Protein AF-A0A960QXY7-F1 (afdb_monomer_lite)

Foldseek 3Di:
DDDDPDDDDDDDDDDPDPDDDDDDDPPDDCVVQDPVPVVVVVVCPDPPHHDDDDDADPVNDDQQRVQCVVPVDHCVVRVPRDPDDDDPVVD

Secondary structure (DSSP, 8-state):
-------PPPPPP--SS--------TT--GGG-STT-HHHHHHHTSTT----PPPPPSS--HHHHHHHHHHS--HHHH---SS----GGG-

Radius of gyration: 22.21 Å; chains: 1; bounding box: 66×26×49 Å

pLDDT: mean 87.88, std 12.4, range [47.09, 97.25]

Sequence (91 aa):
MRSRSIVLPVPAPVSSLPRTAILNVVGLTPRHIGPETPFISQFVEREDNVLAHVEPLIPAVTSTMQATYLTGKAPAGHGIVANCWYDRDYA

Structure (mmCIF, N/CA/C/O backbone):
data_AF-A0A960QXY7-F1
#
_entry.id   AF-A0A960QXY7-F1
#
loop_
_atom_site.group_PDB
_atom_site.id
_atom_site.type_symbol
_atom_site.label_atom_id
_atom_site.label_alt_id
_atom_site.label_comp_id
_atom_site.label_asym_id
_atom_site.label_entity_id
_atom_site.label_seq_id
_atom_site.pdbx_PDB_ins_code
_atom_site.Cartn_x
_atom_site.Cartn_y
_atom_site.Cartn_z
_atom_site.occupancy
_atom_site.B_iso_or_equiv
_atom_site.auth_seq_id
_atom_site.auth_comp_id
_atom_site.auth_asym_id
_atom_site.auth_atom_id
_atom_site.pdbx_PDB_model_num
ATOM 1 N N . MET A 1 1 ? -53.346 12.755 -28.229 1.00 47.09 1 MET A N 1
ATOM 2 C CA . MET A 1 1 ? -52.697 12.706 -26.900 1.00 47.09 1 MET A CA 1
ATOM 3 C C . MET A 1 1 ? -52.257 11.273 -26.623 1.00 47.09 1 MET A C 1
ATOM 5 O O . MET A 1 1 ? -53.116 10.426 -26.435 1.00 47.09 1 MET A O 1
ATOM 9 N N . ARG A 1 2 ? -50.954 10.961 -26.690 1.00 48.28 2 ARG A N 1
ATOM 10 C CA . ARG A 1 2 ? -50.431 9.631 -26.327 1.00 48.28 2 ARG A CA 1
ATOM 11 C C . ARG A 1 2 ? -49.958 9.682 -24.875 1.00 48.28 2 ARG A C 1
ATOM 13 O O . ARG A 1 2 ?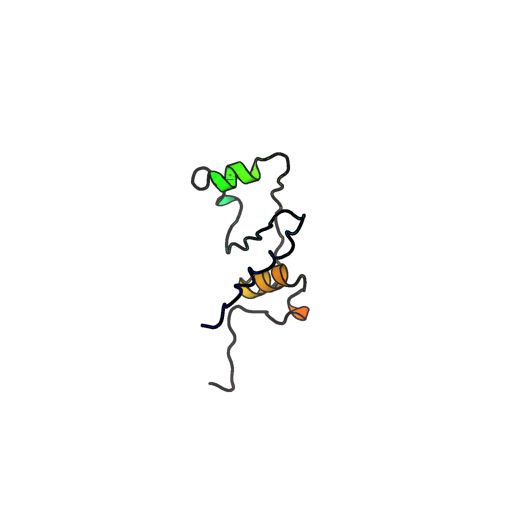 -49.011 10.405 -24.580 1.00 48.28 2 ARG A O 1
ATOM 20 N N . SER A 1 3 ? -50.640 8.949 -23.999 1.00 51.12 3 SER A N 1
ATOM 21 C CA . SER A 1 3 ? -50.217 8.721 -22.617 1.00 51.12 3 SER A CA 1
ATOM 22 C C . SER A 1 3 ? -48.876 7.982 -22.634 1.00 51.12 3 SER A C 1
ATOM 24 O O . SER A 1 3 ? -48.789 6.869 -23.153 1.00 51.12 3 SER A O 1
ATOM 26 N N . ARG A 1 4 ? -47.808 8.627 -22.157 1.00 57.59 4 ARG A N 1
ATOM 27 C CA . ARG A 1 4 ? -46.511 7.980 -21.943 1.00 57.59 4 ARG A CA 1
ATOM 28 C C . ARG A 1 4 ? -46.522 7.411 -20.526 1.00 57.59 4 ARG A C 1
ATOM 30 O O . ARG A 1 4 ? -46.381 8.173 -19.576 1.00 57.59 4 ARG A O 1
ATOM 37 N N . SER A 1 5 ? -46.682 6.094 -20.385 1.00 61.38 5 SER A N 1
ATOM 38 C CA . SER A 1 5 ? -46.380 5.421 -19.118 1.00 61.38 5 SER A CA 1
ATOM 39 C C . SER A 1 5 ? -44.893 5.583 -18.825 1.00 61.38 5 SER A C 1
ATOM 41 O O . SER A 1 5 ? -44.046 5.074 -19.560 1.00 61.38 5 SER A O 1
ATOM 43 N N . ILE A 1 6 ? -44.583 6.318 -17.762 1.00 63.09 6 ILE A N 1
ATOM 44 C CA . ILE A 1 6 ? -43.246 6.380 -17.181 1.00 63.09 6 ILE A CA 1
ATOM 45 C C . ILE A 1 6 ? -43.021 5.041 -16.478 1.00 63.09 6 ILE A C 1
ATOM 47 O O . ILE A 1 6 ? -43.611 4.769 -15.435 1.00 63.09 6 ILE A O 1
ATOM 51 N N . VAL A 1 7 ? -42.201 4.180 -17.078 1.00 65.62 7 VAL A N 1
ATOM 52 C CA . VAL A 1 7 ? -41.677 2.992 -16.401 1.00 65.62 7 VAL A CA 1
ATOM 53 C C . VAL A 1 7 ? -40.605 3.489 -15.436 1.00 65.62 7 VAL A C 1
ATOM 55 O O . VAL A 1 7 ? -39.549 3.950 -15.867 1.00 65.62 7 VAL A O 1
ATOM 58 N N . LEU A 1 8 ? -40.900 3.467 -14.136 1.00 58.81 8 LEU A N 1
ATOM 59 C CA . LEU A 1 8 ? -39.900 3.751 -13.109 1.00 58.81 8 LEU A CA 1
ATOM 60 C C . LEU A 1 8 ? -38.826 2.650 -13.145 1.00 58.81 8 LEU A C 1
ATOM 62 O O . LEU A 1 8 ? -39.177 1.473 -13.268 1.00 58.81 8 LEU A O 1
ATOM 66 N N . PRO A 1 9 ? -37.530 3.000 -13.062 1.00 64.94 9 PRO A N 1
ATOM 67 C CA . PRO A 1 9 ? -36.464 2.011 -13.079 1.00 64.94 9 PRO A CA 1
ATOM 68 C C . PRO A 1 9 ? -36.600 1.083 -11.870 1.00 64.94 9 PRO A C 1
ATOM 70 O O . PRO A 1 9 ? -36.751 1.539 -10.736 1.00 64.94 9 PRO A O 1
ATOM 73 N N . VAL A 1 10 ? -36.546 -0.226 -12.122 1.00 69.25 10 VAL A N 1
ATOM 74 C CA . VAL A 1 10 ? -36.473 -1.238 -11.064 1.00 69.25 10 VAL A CA 1
ATOM 75 C C . VAL A 1 10 ? -35.194 -0.971 -10.262 1.00 69.25 10 VAL A C 1
ATOM 77 O O . VAL A 1 10 ? -34.122 -0.888 -10.870 1.00 69.25 10 VAL A O 1
ATOM 80 N N . PRO A 1 11 ? -35.270 -0.790 -8.930 1.00 66.50 11 PRO A N 1
ATOM 81 C CA . PRO A 1 11 ? -34.087 -0.541 -8.121 1.00 66.50 11 PRO A CA 1
ATOM 82 C C . PRO A 1 11 ? -33.121 -1.719 -8.259 1.00 66.50 11 PRO A C 1
ATOM 84 O O . PRO A 1 11 ? -33.518 -2.880 -8.156 1.00 66.50 11 PRO A O 1
ATOM 87 N N . ALA A 1 12 ? -31.852 -1.407 -8.527 1.00 69.50 12 ALA A N 1
ATOM 88 C CA . ALA A 1 12 ? -30.803 -2.411 -8.613 1.00 69.50 12 ALA A CA 1
ATOM 89 C C . ALA A 1 12 ? -30.757 -3.232 -7.309 1.00 69.50 12 ALA A C 1
ATOM 91 O O . ALA A 1 12 ? -30.961 -2.663 -6.231 1.00 69.50 12 ALA A O 1
ATOM 92 N N . PRO A 1 13 ? -30.498 -4.550 -7.387 1.00 68.69 13 PRO A N 1
ATOM 93 C CA . PRO A 1 13 ? -30.475 -5.414 -6.215 1.00 68.69 13 PRO A CA 1
ATOM 94 C C . PRO A 1 13 ? -29.488 -4.869 -5.180 1.00 68.69 13 PRO A C 1
ATOM 96 O O . PRO A 1 13 ? -28.307 -4.657 -5.463 1.00 68.69 13 PRO A O 1
ATOM 99 N N . VAL A 1 14 ? -29.994 -4.606 -3.976 1.00 68.06 14 VAL A N 1
ATOM 100 C CA . VAL A 1 14 ? -29.181 -4.136 -2.857 1.00 68.06 14 VAL A CA 1
ATOM 101 C C . VAL A 1 14 ? -28.334 -5.316 -2.389 1.00 68.06 14 VAL A C 1
ATOM 103 O O . VAL A 1 14 ? -28.857 -6.299 -1.873 1.00 68.06 14 VAL A O 1
ATOM 106 N N . SER A 1 15 ? -27.022 -5.231 -2.609 1.00 73.50 15 SER A N 1
ATOM 107 C CA . SER A 1 15 ? -26.043 -6.163 -2.045 1.00 73.50 15 SER A CA 1
ATOM 108 C C . SER A 1 15 ? -26.231 -6.257 -0.527 1.00 73.50 15 SER A C 1
ATOM 110 O O . SER A 1 15 ? -26.185 -5.235 0.155 1.00 73.50 15 SER A O 1
ATOM 112 N N . SER A 1 16 ? -26.399 -7.473 -0.001 1.00 82.12 16 SER A N 1
ATOM 113 C CA . SER A 1 16 ? -26.448 -7.749 1.442 1.00 82.12 16 SER A CA 1
ATOM 114 C C . SER A 1 16 ? -25.079 -7.641 2.122 1.00 82.12 16 SER A C 1
ATOM 116 O O . SER A 1 16 ? -24.998 -7.721 3.345 1.00 82.12 16 SER A O 1
ATOM 118 N N . LEU A 1 17 ? -24.001 -7.477 1.347 1.00 81.81 17 LEU A N 1
ATOM 119 C CA . LEU A 1 17 ? -22.678 -7.191 1.885 1.00 81.81 17 LEU A CA 1
ATOM 120 C C . LEU A 1 17 ? -22.570 -5.709 2.259 1.00 81.81 17 LEU A C 1
ATOM 122 O O . LEU A 1 17 ? -23.048 -4.853 1.501 1.00 81.81 17 LEU A O 1
ATOM 126 N N . PRO A 1 18 ? -21.916 -5.389 3.390 1.00 85.44 18 PRO A N 1
ATOM 127 C CA . PRO A 1 18 ? -21.602 -4.012 3.728 1.00 85.44 18 PRO A CA 1
ATOM 128 C C . PRO A 1 18 ? -20.790 -3.375 2.597 1.00 85.44 18 PRO A C 1
ATOM 130 O O . PRO A 1 18 ? -19.960 -4.017 1.953 1.00 85.44 18 PRO A O 1
ATOM 133 N N . ARG A 1 19 ? -21.036 -2.091 2.336 1.00 91.50 19 ARG A N 1
ATOM 134 C CA . ARG A 1 19 ? -20.248 -1.337 1.358 1.00 91.50 19 ARG A CA 1
ATOM 135 C C . ARG A 1 19 ? -18.826 -1.178 1.890 1.00 91.50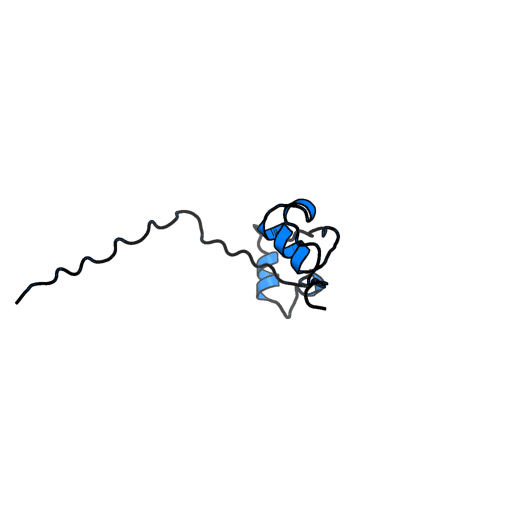 19 ARG A C 1
ATOM 137 O O . ARG A 1 19 ? -18.621 -0.491 2.886 1.00 91.50 19 ARG A O 1
ATOM 144 N N . THR A 1 20 ? -17.860 -1.780 1.208 1.00 91.44 20 THR A N 1
ATOM 145 C CA . THR A 1 20 ? -16.442 -1.704 1.574 1.00 91.44 20 THR A CA 1
ATOM 146 C C . THR A 1 20 ? -15.714 -0.701 0.689 1.00 91.44 20 THR A C 1
ATOM 148 O O . THR A 1 20 ? -15.852 -0.726 -0.533 1.00 91.44 20 THR A O 1
ATOM 151 N N . ALA A 1 21 ? -14.908 0.161 1.306 1.00 92.50 21 ALA A N 1
ATOM 152 C CA . ALA A 1 21 ? -13.954 1.021 0.618 1.00 92.50 21 ALA A CA 1
ATOM 153 C C . ALA A 1 21 ? -12.531 0.605 1.006 1.00 92.50 21 ALA A C 1
ATOM 155 O O . ALA A 1 21 ? -12.240 0.425 2.186 1.00 92.50 21 ALA A O 1
ATOM 156 N N . ILE A 1 22 ? -11.652 0.466 0.012 1.00 92.12 22 ILE A N 1
ATOM 157 C CA . ILE A 1 22 ? -10.223 0.214 0.220 1.00 92.12 22 ILE A CA 1
ATOM 158 C C . ILE A 1 22 ? -9.481 1.511 -0.089 1.00 92.12 22 ILE A C 1
ATOM 160 O O . ILE A 1 22 ? -9.575 2.034 -1.200 1.00 92.12 22 ILE A O 1
ATOM 164 N N . LEU A 1 23 ? -8.749 2.032 0.895 1.00 92.62 23 LEU A N 1
ATOM 165 C CA . LEU A 1 23 ? -7.951 3.247 0.754 1.00 92.62 23 LEU A CA 1
ATOM 166 C C . LEU A 1 23 ? -6.477 2.875 0.605 1.00 92.62 23 LEU A C 1
ATOM 168 O O . LEU A 1 23 ? -5.852 2.384 1.539 1.00 92.62 23 LEU A O 1
ATOM 172 N N . ASN A 1 24 ? -5.916 3.129 -0.574 1.00 91.88 24 ASN A N 1
ATOM 173 C CA . ASN A 1 24 ? -4.502 2.911 -0.861 1.00 91.88 24 ASN A CA 1
ATOM 174 C C . ASN A 1 24 ? -3.747 4.247 -0.778 1.00 91.88 24 ASN A C 1
ATOM 176 O O . ASN A 1 24 ? -3.681 4.996 -1.754 1.00 91.88 24 ASN A O 1
ATOM 180 N N . VAL A 1 25 ? -3.240 4.572 0.413 1.00 92.56 25 VAL A N 1
ATOM 181 C CA . VAL A 1 25 ? -2.643 5.880 0.724 1.00 92.56 25 VAL A CA 1
ATOM 182 C C . VAL A 1 25 ? -1.120 5.815 0.607 1.00 92.56 25 VAL A C 1
ATOM 184 O O . VAL A 1 25 ? -0.453 5.107 1.358 1.00 92.56 25 VAL A O 1
ATOM 187 N N . VAL A 1 26 ? -0.556 6.584 -0.324 1.00 92.19 26 VAL A N 1
ATOM 188 C CA . VAL A 1 26 ? 0.893 6.618 -0.571 1.00 92.19 26 VAL A CA 1
ATOM 189 C C . VAL A 1 26 ? 1.631 7.233 0.620 1.00 92.19 26 VAL A C 1
ATOM 191 O O . VAL A 1 26 ? 1.276 8.312 1.084 1.00 92.19 26 VAL A O 1
ATOM 194 N N . GLY A 1 27 ? 2.681 6.558 1.096 1.00 90.38 27 GLY A N 1
ATOM 195 C CA . GLY A 1 27 ? 3.571 7.071 2.146 1.00 90.38 27 GLY A CA 1
ATOM 196 C C . GLY A 1 27 ? 3.000 7.035 3.567 1.00 90.38 27 GLY A C 1
ATOM 197 O O . GLY A 1 27 ? 3.687 7.456 4.499 1.00 90.38 27 GLY A O 1
ATOM 198 N N . LEU A 1 28 ? 1.783 6.515 3.761 1.00 92.56 28 LEU A N 1
ATOM 199 C CA . LEU A 1 28 ? 1.212 6.346 5.093 1.00 92.56 28 LEU A CA 1
ATOM 200 C C . LEU A 1 28 ? 1.999 5.282 5.866 1.00 92.56 28 LEU A C 1
ATOM 202 O O . LEU A 1 28 ? 2.197 4.161 5.409 1.00 92.56 28 LEU A O 1
ATOM 206 N N . THR A 1 29 ? 2.433 5.643 7.066 1.00 92.88 29 THR A N 1
ATOM 207 C CA . THR A 1 29 ? 3.140 4.759 8.002 1.00 92.88 29 THR A CA 1
ATOM 208 C C . THR A 1 29 ? 2.681 5.073 9.426 1.00 92.88 29 THR A C 1
ATOM 210 O O . THR A 1 29 ? 2.158 6.172 9.642 1.00 92.88 29 THR A O 1
ATOM 213 N N . PRO A 1 30 ? 2.891 4.180 10.413 1.00 93.25 30 PRO A N 1
ATOM 214 C CA . PRO A 1 30 ? 2.354 4.375 11.762 1.00 93.25 30 PRO A CA 1
ATOM 215 C C . PRO A 1 30 ? 2.785 5.671 12.454 1.00 93.25 30 PRO A C 1
ATOM 217 O O . PRO A 1 30 ? 2.017 6.215 13.232 1.00 93.25 30 PRO A O 1
ATOM 220 N N . ARG A 1 31 ? 3.956 6.237 12.118 1.00 95.25 31 ARG A N 1
ATOM 221 C CA . ARG A 1 31 ? 4.408 7.534 12.669 1.00 95.25 31 ARG A CA 1
ATOM 222 C C . ARG A 1 31 ? 3.477 8.711 12.345 1.00 95.25 31 ARG A C 1
ATOM 224 O O . ARG A 1 31 ? 3.612 9.765 12.951 1.00 95.25 31 ARG A O 1
ATOM 231 N N . HIS A 1 32 ? 2.626 8.572 11.328 1.00 95.00 32 HIS A N 1
ATOM 232 C CA . HIS A 1 32 ? 1.666 9.598 10.919 1.00 95.00 32 HIS A CA 1
ATOM 233 C C . HIS A 1 32 ? 0.329 9.472 11.671 1.00 95.00 32 HIS A C 1
ATOM 235 O O . HIS A 1 32 ? -0.527 10.348 11.547 1.00 95.00 32 HIS A O 1
ATOM 241 N N . ILE A 1 33 ? 0.130 8.381 12.418 1.00 94.75 33 ILE A N 1
ATOM 242 C CA . ILE A 1 33 ? -1.082 8.109 13.192 1.00 94.75 33 ILE A CA 1
ATOM 243 C C . ILE A 1 33 ? -0.859 8.647 14.608 1.00 94.75 33 ILE A C 1
ATOM 245 O O . ILE A 1 33 ? 0.041 8.192 15.311 1.00 94.75 33 ILE A O 1
ATOM 249 N N . GLY A 1 34 ? -1.631 9.657 15.007 1.00 95.06 34 GLY A N 1
ATOM 250 C CA . GLY A 1 34 ? -1.435 10.352 16.277 1.00 95.06 34 GLY A CA 1
ATOM 251 C C . GLY A 1 34 ? -2.443 11.484 16.516 1.00 95.06 34 GLY A C 1
ATOM 252 O O . GLY A 1 34 ? -3.543 11.449 15.957 1.00 95.06 34 GLY A O 1
ATOM 253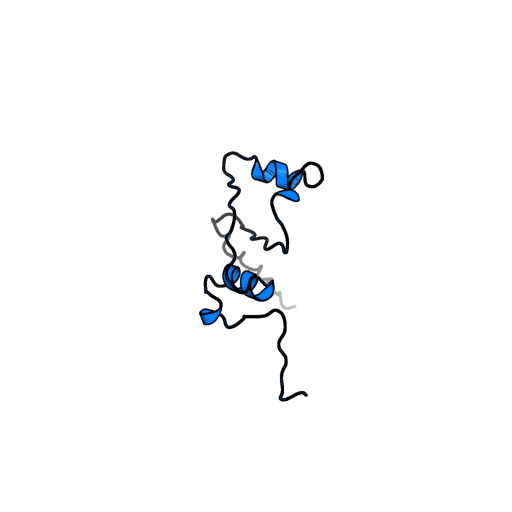 N N . PRO A 1 35 ? -2.090 12.495 17.334 1.00 96.62 35 PRO A N 1
ATOM 254 C CA . PRO A 1 35 ? -2.996 13.590 17.705 1.00 96.62 35 PRO A CA 1
ATOM 255 C C . PRO A 1 35 ? -3.539 14.404 16.519 1.00 96.62 35 PRO A C 1
ATOM 257 O O . PRO A 1 35 ? -4.689 14.827 16.550 1.00 96.62 35 PRO A O 1
ATOM 260 N N . GLU A 1 36 ? -2.743 14.564 15.456 1.00 97.25 36 GLU A N 1
ATOM 261 C CA . GLU A 1 36 ? -3.120 15.304 14.236 1.00 97.25 36 GLU A CA 1
ATOM 262 C C . GLU A 1 36 ? -3.988 14.481 13.262 1.00 97.25 36 GLU A C 1
ATOM 264 O O . GLU A 1 36 ? -4.522 15.006 12.287 1.00 97.25 36 GLU A O 1
ATOM 269 N N . THR A 1 37 ? -4.149 13.177 13.507 1.00 96.69 37 THR A N 1
ATOM 270 C CA . THR A 1 37 ? -4.965 12.263 12.688 1.00 96.69 37 THR A CA 1
ATOM 271 C C . THR A 1 37 ? -5.991 11.514 13.548 1.00 96.69 37 THR A C 1
ATOM 273 O O . THR A 1 37 ? -6.082 10.284 13.492 1.00 96.69 37 THR A O 1
ATOM 276 N N . PRO A 1 38 ? -6.823 12.232 14.331 1.00 97.00 38 PRO A N 1
ATOM 277 C CA . PRO A 1 38 ? -7.624 11.644 15.405 1.00 97.00 38 PRO A CA 1
ATOM 278 C C . PRO A 1 38 ? -8.616 10.584 14.912 1.00 97.00 38 PRO A C 1
ATOM 280 O O . PRO A 1 38 ? -8.833 9.589 15.594 1.00 97.00 38 PRO A O 1
ATOM 283 N N . PHE A 1 39 ? -9.175 10.740 13.707 1.00 97.00 39 PHE A N 1
ATOM 284 C CA . PHE A 1 39 ? -10.087 9.747 13.131 1.00 97.00 39 PHE A CA 1
ATOM 285 C C . PHE A 1 39 ? -9.393 8.431 12.765 1.00 97.00 39 PHE A C 1
ATOM 287 O O . PHE A 1 39 ? -10.000 7.372 12.897 1.00 97.00 39 PHE A O 1
ATOM 294 N N . ILE A 1 40 ? -8.134 8.482 12.315 1.00 95.31 40 ILE A N 1
ATOM 295 C CA . ILE A 1 40 ? -7.356 7.278 11.996 1.00 95.31 40 ILE A CA 1
ATOM 296 C C . ILE A 1 40 ? -6.909 6.612 13.29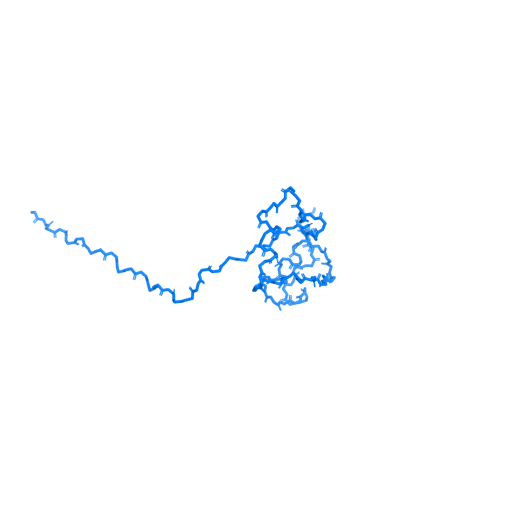8 1.00 95.31 40 ILE A C 1
ATOM 298 O O . ILE A 1 40 ? -7.050 5.400 13.427 1.00 95.31 40 ILE A O 1
ATOM 302 N N . SER A 1 41 ? -6.455 7.398 14.279 1.00 96.38 41 SER A N 1
ATOM 303 C CA . SER A 1 41 ? -6.079 6.907 15.611 1.00 96.38 41 SER A CA 1
ATOM 304 C C . SER A 1 41 ? -7.241 6.165 16.281 1.00 96.38 41 SER A C 1
ATOM 306 O O . SER A 1 41 ? -7.119 4.985 16.594 1.00 96.38 41 SER A O 1
ATOM 308 N N . GLN A 1 42 ? -8.419 6.795 16.354 1.00 97.00 42 GLN A N 1
ATOM 309 C CA . GLN A 1 42 ? -9.635 6.166 16.887 1.00 97.00 42 GLN A CA 1
ATOM 310 C C . GLN A 1 42 ? -10.099 4.956 16.073 1.00 97.00 42 GLN A C 1
ATOM 312 O O . GLN A 1 42 ? -10.759 4.071 16.608 1.00 97.00 42 GLN A O 1
ATOM 317 N N . PHE A 1 43 ? -9.840 4.929 14.762 1.00 95.50 43 PHE A N 1
ATOM 318 C CA . PHE A 1 43 ? -10.164 3.768 13.941 1.00 95.50 43 PHE A CA 1
ATOM 319 C C . PHE A 1 43 ? -9.258 2.588 14.295 1.00 95.50 43 PHE A C 1
ATOM 321 O O . PHE A 1 43 ? -9.761 1.484 14.459 1.00 95.50 43 PHE A O 1
ATOM 328 N N . VAL A 1 44 ? -7.954 2.806 14.457 1.00 95.00 44 VAL A N 1
ATOM 329 C CA . VAL A 1 44 ? -6.996 1.750 14.820 1.00 95.00 44 VAL A CA 1
ATOM 330 C C . VAL A 1 44 ? -7.264 1.170 16.215 1.00 95.00 44 VAL A C 1
ATOM 332 O O . VAL A 1 44 ? -7.075 -0.024 16.404 1.00 95.00 44 VAL A O 1
ATOM 335 N N . GLU A 1 45 ? -7.735 1.977 17.168 1.00 94.81 45 GLU A N 1
ATOM 336 C CA . GLU A 1 45 ? -7.991 1.564 18.562 1.00 94.81 45 GLU A CA 1
ATOM 337 C C . GLU A 1 45 ? -9.247 0.694 18.765 1.00 94.81 45 GLU A C 1
ATOM 339 O O . GLU A 1 45 ? -9.473 0.194 19.866 1.00 94.81 45 GLU A O 1
ATOM 344 N N . ARG A 1 46 ? -10.094 0.512 17.743 1.00 96.50 46 ARG A N 1
ATOM 345 C CA . ARG A 1 46 ? -11.307 -0.317 17.866 1.00 96.50 46 ARG A CA 1
ATOM 346 C C . ARG A 1 46 ? -10.934 -1.789 18.014 1.00 96.50 46 ARG A C 1
ATOM 348 O O . ARG A 1 46 ? -10.096 -2.274 17.266 1.00 96.50 46 ARG A O 1
ATOM 355 N N . GLU A 1 47 ? -11.628 -2.505 18.898 1.00 94.81 47 GLU A N 1
ATOM 356 C CA . GLU A 1 47 ? -11.331 -3.912 19.224 1.00 94.81 47 GLU A CA 1
ATOM 357 C C . GLU A 1 47 ? -11.332 -4.846 17.999 1.00 94.81 47 GLU A C 1
ATOM 359 O O . GLU A 1 47 ? -10.494 -5.738 17.908 1.00 94.81 47 GLU A O 1
ATOM 364 N N . ASP A 1 48 ? -12.218 -4.602 17.028 1.00 94.62 48 ASP A N 1
ATOM 365 C CA . ASP A 1 48 ? -12.336 -5.412 15.805 1.00 94.62 48 ASP A CA 1
ATOM 366 C C . ASP A 1 48 ? -11.337 -5.025 14.694 1.00 94.62 48 ASP A C 1
ATOM 368 O O . ASP A 1 48 ? -11.330 -5.635 13.620 1.00 94.62 48 ASP A O 1
ATOM 372 N N . ASN A 1 49 ? -10.507 -3.998 14.908 1.00 95.19 49 ASN A N 1
ATOM 373 C CA . ASN A 1 49 ? -9.574 -3.488 13.908 1.00 95.19 49 ASN A CA 1
ATOM 374 C C . ASN A 1 49 ? -8.134 -3.922 14.201 1.00 95.19 49 ASN A C 1
ATOM 376 O O . ASN A 1 49 ? -7.696 -4.018 15.342 1.00 95.19 49 ASN A O 1
ATOM 380 N N . VAL A 1 50 ? -7.364 -4.152 13.135 1.00 94.06 50 VAL A N 1
ATOM 381 C CA . VAL A 1 50 ? -5.970 -4.600 13.230 1.00 94.06 50 VAL A CA 1
ATOM 382 C C . VAL A 1 50 ? -5.060 -3.645 12.472 1.00 94.06 50 VAL A C 1
ATOM 384 O O . VAL A 1 50 ? -5.254 -3.392 11.282 1.00 94.06 50 VAL A O 1
ATOM 387 N N . LEU A 1 51 ? -4.018 -3.161 13.151 1.00 93.50 51 LEU A N 1
ATOM 388 C CA . LEU A 1 51 ? -2.885 -2.508 12.505 1.00 93.50 51 LEU A CA 1
ATOM 389 C C . LEU A 1 51 ? -1.868 -3.572 12.083 1.00 93.50 51 LEU A C 1
ATOM 391 O O . LEU A 1 51 ? -1.177 -4.149 12.919 1.00 93.50 51 LEU A O 1
ATOM 395 N N . ALA A 1 52 ? -1.764 -3.815 10.779 1.00 92.69 52 ALA A N 1
ATOM 396 C CA . ALA A 1 52 ? -0.781 -4.727 10.211 1.00 92.69 52 ALA A CA 1
ATOM 397 C C . ALA A 1 52 ? 0.310 -3.953 9.463 1.00 92.69 52 ALA A C 1
ATOM 399 O O . ALA A 1 52 ? 0.028 -3.049 8.675 1.00 92.69 52 ALA A O 1
ATOM 400 N N . HIS A 1 53 ? 1.563 -4.341 9.684 1.00 91.06 53 HIS A N 1
ATOM 401 C CA . HIS A 1 53 ? 2.680 -3.873 8.874 1.00 91.06 53 HIS A CA 1
ATOM 402 C C . HIS A 1 53 ? 2.766 -4.703 7.598 1.00 91.06 53 HIS A C 1
ATOM 404 O O . HIS A 1 53 ? 2.868 -5.927 7.654 1.00 91.06 53 HIS A O 1
ATOM 410 N N . VAL A 1 54 ? 2.740 -4.030 6.451 1.00 88.38 54 VAL A N 1
ATOM 411 C CA . VAL A 1 54 ? 2.936 -4.680 5.155 1.00 88.38 54 VAL A CA 1
ATOM 412 C C . VAL A 1 54 ? 4.411 -4.604 4.793 1.00 88.38 54 VAL A C 1
ATOM 414 O O . VAL A 1 54 ? 4.967 -3.511 4.679 1.00 88.38 54 VAL A O 1
ATOM 417 N N . GLU A 1 55 ? 5.037 -5.762 4.608 1.00 89.50 55 GLU A N 1
ATOM 418 C CA . GLU A 1 55 ? 6.370 -5.840 4.021 1.00 89.50 55 GLU A CA 1
ATOM 419 C C . GLU A 1 55 ? 6.262 -5.576 2.510 1.00 89.50 55 GLU A C 1
ATOM 421 O O . GLU A 1 55 ? 5.536 -6.292 1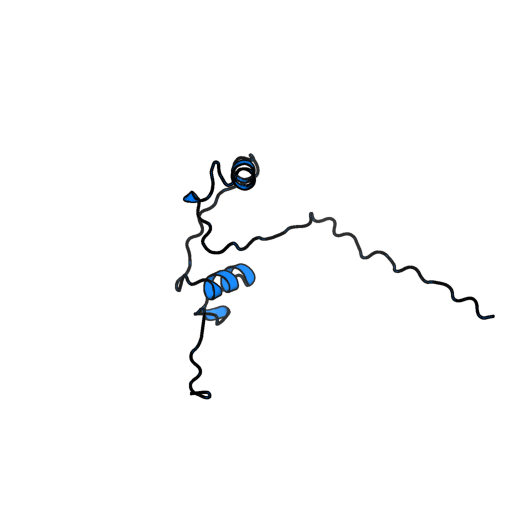.810 1.00 89.50 55 GLU A O 1
ATOM 426 N N . PRO A 1 56 ? 6.904 -4.517 1.987 1.00 87.44 56 PRO A N 1
ATOM 427 C CA . PRO A 1 56 ? 6.796 -4.190 0.578 1.00 87.44 56 PRO A CA 1
ATOM 428 C C . PRO A 1 56 ? 7.593 -5.176 -0.279 1.00 87.44 56 PRO A C 1
ATOM 430 O O . PRO A 1 56 ? 8.662 -5.649 0.099 1.00 87.44 56 PRO A O 1
ATOM 433 N N . LEU A 1 57 ? 7.099 -5.418 -1.491 1.00 88.50 57 LEU A N 1
ATOM 434 C CA . LEU A 1 57 ? 7.855 -6.112 -2.527 1.00 88.50 57 LEU A CA 1
ATOM 435 C C . LEU A 1 57 ? 8.885 -5.164 -3.149 1.00 88.50 57 LEU A C 1
ATOM 437 O O . LEU A 1 57 ? 8.758 -3.940 -3.091 1.00 88.50 57 LEU A O 1
ATOM 441 N N . ILE A 1 58 ? 9.881 -5.742 -3.817 1.00 89.75 58 ILE A N 1
ATOM 442 C CA . ILE A 1 58 ? 10.839 -4.992 -4.629 1.00 89.75 58 ILE A CA 1
ATOM 443 C C . ILE A 1 58 ? 10.416 -5.072 -6.104 1.00 89.75 58 ILE A C 1
ATOM 445 O O . ILE A 1 58 ? 10.154 -6.174 -6.592 1.00 89.75 58 ILE A O 1
ATOM 449 N N . PRO A 1 59 ? 10.369 -3.944 -6.841 1.00 89.31 59 PRO A N 1
ATOM 450 C CA . PRO A 1 59 ? 10.717 -2.584 -6.416 1.00 89.31 59 PRO A CA 1
ATOM 451 C C . PRO A 1 59 ? 9.600 -1.895 -5.618 1.00 89.31 59 PRO A C 1
ATOM 453 O O . PRO A 1 59 ? 8.466 -1.796 -6.080 1.00 89.31 59 PRO A O 1
ATOM 456 N N . ALA A 1 60 ? 9.955 -1.330 -4.459 1.00 89.12 60 ALA A N 1
ATOM 457 C CA . ALA A 1 60 ? 9.034 -0.659 -3.536 1.00 89.12 60 ALA A CA 1
ATOM 458 C C . ALA A 1 60 ? 8.671 0.771 -3.989 1.00 89.12 60 ALA A C 1
ATOM 460 O O . ALA A 1 60 ? 8.737 1.729 -3.219 1.00 89.12 60 ALA A O 1
ATOM 461 N N . VAL A 1 61 ? 8.317 0.927 -5.265 1.00 93.69 61 VAL A N 1
ATOM 462 C CA . VAL A 1 61 ? 7.821 2.185 -5.835 1.00 93.69 61 VAL A CA 1
ATOM 463 C C . VAL A 1 61 ? 6.298 2.163 -5.920 1.00 93.69 61 VAL A C 1
ATOM 465 O O . VAL A 1 61 ? 5.678 1.103 -6.015 1.00 93.69 61 VAL A O 1
ATOM 468 N N . THR A 1 62 ? 5.692 3.349 -5.889 1.00 94.44 62 THR A N 1
ATOM 469 C CA . THR A 1 62 ? 4.242 3.541 -5.767 1.00 94.44 62 THR A CA 1
ATOM 470 C C . THR A 1 62 ? 3.432 2.712 -6.761 1.00 94.44 62 THR A C 1
ATOM 472 O O . THR A 1 62 ? 2.621 1.893 -6.344 1.00 94.44 62 THR A O 1
ATOM 475 N N . SER A 1 63 ? 3.673 2.867 -8.063 1.00 94.88 63 SER A N 1
ATOM 476 C CA . SER A 1 63 ? 2.858 2.231 -9.107 1.00 94.88 63 SER A CA 1
ATOM 477 C C . SER A 1 63 ? 2.952 0.707 -9.054 1.00 94.88 63 SER A C 1
ATOM 479 O O . SER A 1 63 ? 1.945 0.023 -9.215 1.00 94.88 63 SER A O 1
ATOM 481 N N . THR A 1 64 ? 4.141 0.178 -8.750 1.00 95.56 64 THR A N 1
ATOM 482 C CA . THR A 1 64 ? 4.372 -1.259 -8.568 1.00 95.56 64 THR A CA 1
ATOM 483 C C . THR A 1 64 ? 3.545 -1.799 -7.405 1.00 95.56 64 THR A C 1
ATOM 485 O O . THR A 1 64 ? 2.732 -2.699 -7.602 1.00 95.56 64 THR A O 1
ATOM 488 N N . MET A 1 65 ? 3.685 -1.215 -6.209 1.00 95.19 65 MET A N 1
ATOM 489 C CA . MET A 1 65 ? 2.978 -1.686 -5.012 1.00 95.19 65 MET A CA 1
ATOM 490 C C . MET A 1 65 ? 1.460 -1.526 -5.130 1.00 95.19 65 MET A C 1
ATOM 492 O O . MET A 1 65 ? 0.706 -2.411 -4.726 1.00 95.19 65 MET A O 1
ATOM 496 N N . GLN A 1 66 ? 0.988 -0.425 -5.720 1.00 94.50 66 GLN A N 1
ATOM 497 C CA . GLN A 1 66 ? -0.443 -0.210 -5.927 1.00 94.50 66 GLN A CA 1
ATOM 498 C C . GLN A 1 66 ? -1.038 -1.223 -6.912 1.00 94.50 66 GLN A C 1
ATOM 500 O O . GLN A 1 66 ? -2.120 -1.751 -6.649 1.00 94.50 66 GLN A O 1
ATOM 505 N N . ALA A 1 67 ? -0.325 -1.549 -7.996 1.00 95.19 67 ALA A N 1
ATOM 506 C CA . ALA A 1 67 ? -0.731 -2.608 -8.916 1.00 95.19 67 ALA A CA 1
ATOM 507 C C . ALA A 1 67 ? -0.726 -3.986 -8.235 1.00 95.19 67 ALA A C 1
ATOM 509 O O . ALA A 1 67 ? -1.653 -4.771 -8.452 1.00 95.19 67 ALA A O 1
ATOM 510 N N . THR A 1 68 ? 0.248 -4.269 -7.362 1.00 95.00 68 THR A N 1
ATOM 511 C CA . THR A 1 68 ? 0.260 -5.499 -6.556 1.00 95.00 68 THR A CA 1
ATOM 512 C C . THR A 1 68 ? -0.982 -5.590 -5.666 1.00 95.00 68 THR A C 1
ATOM 514 O O . THR A 1 68 ? -1.699 -6.585 -5.745 1.00 95.00 68 THR A O 1
ATOM 517 N N . TYR A 1 69 ? -1.297 -4.565 -4.865 1.00 93.88 69 TYR A N 1
ATOM 518 C CA . TYR A 1 69 ? -2.465 -4.599 -3.970 1.00 93.88 69 TYR A CA 1
ATOM 519 C C . TYR A 1 69 ? -3.791 -4.709 -4.723 1.00 93.88 69 TYR A C 1
ATOM 521 O O . TYR A 1 69 ? -4.705 -5.387 -4.263 1.00 93.88 69 TYR A O 1
ATOM 529 N N . LEU A 1 70 ? -3.891 -4.065 -5.887 1.00 94.69 70 LEU A N 1
ATOM 530 C CA . LEU A 1 70 ? -5.099 -4.109 -6.705 1.00 94.69 70 LEU A CA 1
ATOM 531 C C . LEU A 1 70 ? -5.305 -5.474 -7.374 1.00 94.69 70 LEU A C 1
ATOM 533 O O . LEU A 1 70 ? -6.439 -5.921 -7.518 1.00 94.69 70 LEU A O 1
ATOM 537 N N . THR A 1 71 ? -4.226 -6.121 -7.820 1.00 95.62 71 THR A N 1
ATOM 538 C CA . THR A 1 71 ? -4.312 -7.337 -8.649 1.00 95.62 71 THR A CA 1
ATOM 539 C C . THR A 1 71 ? -4.049 -8.632 -7.888 1.00 95.62 71 THR A C 1
ATOM 541 O O . THR A 1 71 ? -4.344 -9.706 -8.410 1.00 95.62 71 THR A O 1
ATOM 544 N N . GLY A 1 72 ? -3.451 -8.557 -6.698 1.00 94.75 72 GLY A N 1
ATOM 545 C CA . GLY A 1 72 ? -2.958 -9.717 -5.953 1.00 94.75 72 GLY A CA 1
ATOM 546 C C . GLY A 1 72 ? -1.784 -10.439 -6.627 1.00 94.75 72 GLY A C 1
ATOM 547 O O . GLY A 1 72 ? -1.456 -11.558 -6.240 1.00 94.75 72 GLY A O 1
ATOM 548 N N . LYS A 1 73 ? -1.161 -9.844 -7.654 1.00 96.38 73 LYS A N 1
ATOM 549 C CA . LYS A 1 73 ? -0.036 -10.433 -8.396 1.00 96.38 73 LYS A CA 1
ATOM 550 C C . LYS A 1 73 ? 1.275 -9.747 -8.025 1.00 96.38 73 LYS A C 1
ATOM 552 O O . LYS A 1 73 ? 1.291 -8.567 -7.702 1.00 96.38 73 LYS A O 1
ATOM 557 N N . ALA A 1 74 ? 2.383 -10.475 -8.135 1.00 95.19 74 ALA A N 1
ATOM 558 C CA . ALA A 1 74 ? 3.723 -9.894 -8.063 1.00 95.19 74 ALA A CA 1
ATOM 559 C C . ALA A 1 74 ? 4.047 -9.069 -9.331 1.00 95.19 74 ALA A C 1
ATOM 561 O O . ALA A 1 74 ? 3.382 -9.263 -10.358 1.00 95.19 74 ALA A O 1
ATOM 562 N N . PRO A 1 75 ? 5.109 -8.237 -9.329 1.00 95.75 75 PRO A N 1
ATOM 563 C CA . PRO A 1 75 ? 5.477 -7.411 -10.482 1.00 95.75 75 PRO A CA 1
ATOM 564 C C . PRO A 1 75 ? 5.661 -8.179 -11.792 1.00 95.75 75 PRO A C 1
ATOM 566 O O . PRO A 1 75 ? 5.217 -7.720 -12.840 1.00 95.75 75 PRO A O 1
ATOM 569 N N . ALA A 1 76 ? 6.198 -9.399 -11.732 1.00 95.25 76 ALA A N 1
ATOM 570 C CA . ALA A 1 76 ? 6.315 -10.282 -12.895 1.00 95.25 76 ALA A CA 1
ATOM 571 C C . ALA A 1 76 ? 4.958 -10.688 -13.511 1.00 95.25 76 ALA A C 1
ATOM 573 O O . ALA A 1 76 ? 4.896 -11.038 -14.685 1.00 95.25 76 ALA A O 1
ATOM 574 N N . GLY A 1 77 ? 3.870 -10.649 -12.735 1.00 96.69 77 GLY A N 1
ATOM 575 C CA . GLY A 1 77 ? 2.523 -11.012 -13.178 1.00 96.69 77 GLY A CA 1
ATOM 576 C C . GLY A 1 77 ? 1.660 -9.836 -13.645 1.00 96.69 77 GLY A C 1
ATOM 577 O O . GLY A 1 77 ? 0.731 -10.058 -14.421 1.00 96.69 77 GLY A O 1
ATOM 578 N N . HIS A 1 78 ? 1.927 -8.608 -13.184 1.00 96.12 78 HIS A N 1
ATOM 579 C CA . HIS A 1 78 ? 1.198 -7.405 -13.622 1.00 96.12 78 HIS A CA 1
ATOM 580 C C . HIS A 1 78 ? 2.013 -6.457 -14.516 1.00 96.12 78 HIS A C 1
ATOM 582 O O . HIS A 1 78 ? 1.448 -5.521 -15.072 1.00 96.12 78 HIS A O 1
ATOM 588 N N . GLY A 1 79 ? 3.325 -6.653 -14.657 1.00 94.94 79 GLY A N 1
ATOM 589 C CA . GLY A 1 79 ? 4.194 -5.911 -15.583 1.00 94.94 79 GLY A CA 1
ATOM 590 C C . GLY A 1 79 ? 4.587 -4.494 -15.143 1.00 94.94 79 GLY A C 1
ATOM 591 O O . GLY A 1 79 ? 5.599 -3.969 -15.597 1.00 94.94 79 GLY A O 1
ATOM 592 N N . ILE A 1 80 ? 3.839 -3.870 -14.230 1.00 95.69 80 ILE A N 1
ATOM 593 C CA . ILE A 1 80 ? 4.198 -2.564 -13.650 1.00 95.69 80 ILE A CA 1
ATOM 594 C C . ILE A 1 80 ? 5.392 -2.712 -12.694 1.00 95.69 80 ILE A C 1
ATOM 596 O O . ILE A 1 80 ? 5.216 -3.123 -11.552 1.00 95.69 80 ILE A O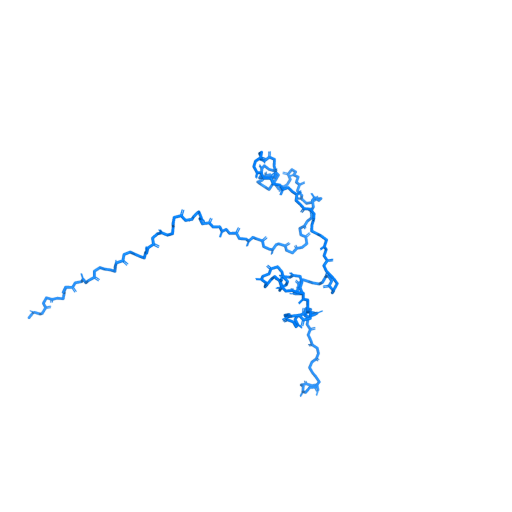 1
ATOM 600 N N . VAL A 1 81 ? 6.601 -2.387 -13.158 1.00 94.75 81 VAL A N 1
ATOM 601 C CA . VAL A 1 81 ? 7.847 -2.462 -12.362 1.00 94.75 81 VAL A CA 1
ATOM 602 C C . VAL A 1 81 ? 8.445 -1.090 -12.023 1.00 94.75 81 VAL A C 1
ATOM 604 O O . VAL A 1 81 ? 9.454 -1.010 -11.328 1.00 94.75 81 VAL A O 1
ATOM 607 N N . ALA A 1 82 ? 7.843 -0.001 -12.495 1.00 94.62 82 ALA A N 1
ATOM 608 C CA . ALA A 1 82 ? 8.317 1.362 -12.284 1.00 94.62 82 ALA A CA 1
ATOM 609 C C . ALA A 1 82 ? 7.143 2.351 -12.265 1.00 94.62 82 ALA A C 1
ATOM 611 O O . ALA A 1 82 ? 6.040 2.026 -12.700 1.00 94.62 82 ALA A O 1
ATOM 612 N N . ASN A 1 83 ? 7.393 3.574 -11.787 1.00 94.25 83 ASN A N 1
ATOM 613 C CA . ASN A 1 83 ? 6.423 4.670 -11.885 1.00 94.25 83 ASN A CA 1
ATOM 614 C C . ASN A 1 83 ? 6.351 5.270 -13.294 1.00 94.25 83 ASN A C 1
ATOM 616 O O . ASN A 1 83 ? 5.291 5.719 -13.713 1.00 94.25 83 ASN A O 1
ATOM 620 N N . CYS A 1 84 ? 7.475 5.276 -14.012 1.00 91.06 84 CYS A N 1
ATOM 621 C CA . CYS A 1 84 ? 7.599 5.842 -15.349 1.00 91.06 84 CYS A CA 1
ATOM 622 C C . CYS A 1 84 ? 8.459 4.927 -16.222 1.00 91.06 84 CYS A C 1
ATOM 624 O O . CYS A 1 84 ? 9.304 4.190 -15.708 1.00 91.06 84 CYS A O 1
ATOM 626 N N . TRP A 1 85 ? 8.272 5.035 -17.535 1.00 88.31 85 TRP A N 1
ATOM 627 C CA . TRP A 1 85 ? 9.044 4.317 -18.542 1.00 88.31 85 TRP A CA 1
ATOM 628 C C . TRP A 1 85 ? 9.693 5.299 -19.504 1.00 88.31 85 TRP A C 1
ATOM 630 O O . TRP A 1 85 ? 9.112 6.329 -19.841 1.00 88.31 85 TRP A O 1
ATOM 640 N N . TYR A 1 86 ? 10.899 4.959 -19.940 1.00 89.62 86 TYR A N 1
ATOM 641 C CA . TYR A 1 86 ? 11.518 5.598 -21.086 1.00 89.62 86 TYR A CA 1
ATOM 642 C C . TYR A 1 86 ? 11.208 4.756 -22.319 1.00 89.62 86 TYR A C 1
ATOM 644 O O . TYR A 1 86 ? 11.594 3.586 -22.375 1.00 89.62 86 TYR A O 1
ATOM 652 N N . ASP A 1 87 ? 10.501 5.352 -23.272 1.00 91.25 87 ASP A N 1
ATOM 653 C CA . ASP A 1 87 ? 10.198 4.734 -24.555 1.00 91.25 87 ASP A CA 1
ATOM 654 C C . ASP A 1 87 ? 11.197 5.233 -25.603 1.00 91.25 87 ASP A C 1
ATOM 656 O O . ASP A 1 87 ? 11.302 6.434 -25.858 1.00 91.25 87 ASP A O 1
ATOM 660 N N . ARG A 1 88 ? 11.969 4.303 -26.168 1.00 94.38 88 ARG A N 1
ATOM 661 C CA . ARG A 1 88 ? 13.017 4.610 -27.149 1.00 94.38 88 ARG A CA 1
ATOM 662 C C . ARG A 1 88 ? 12.447 4.946 -28.519 1.00 94.38 88 ARG A C 1
ATOM 664 O O . ARG A 1 88 ? 13.135 5.614 -29.281 1.00 94.38 88 ARG A O 1
ATOM 671 N N . ASP A 1 89 ? 11.225 4.515 -28.817 1.00 96.38 89 ASP A N 1
ATOM 672 C CA . ASP A 1 89 ? 10.604 4.745 -30.122 1.00 96.38 89 ASP A CA 1
ATOM 673 C C . ASP A 1 89 ? 10.112 6.200 -30.273 1.00 96.38 89 ASP A C 1
ATOM 675 O O . ASP A 1 89 ? 9.872 6.662 -31.387 1.00 96.38 89 ASP A O 1
ATOM 679 N N . TYR A 1 90 ? 10.012 6.939 -29.159 1.00 83.94 90 TYR A N 1
ATOM 680 C CA . TYR A 1 90 ? 9.642 8.362 -29.099 1.00 83.94 90 TYR A CA 1
ATOM 681 C C . TYR A 1 90 ? 10.810 9.286 -28.709 1.00 83.94 90 TYR A C 1
ATOM 683 O O . TYR A 1 90 ? 10.576 10.431 -28.311 1.00 83.94 90 TYR A O 1
ATOM 691 N N . ALA A 1 91 ? 12.046 8.785 -28.763 1.00 73.38 91 ALA A N 1
ATOM 692 C CA . ALA A 1 91 ? 13.254 9.530 -28.409 1.00 73.38 91 ALA A CA 1
ATOM 693 C C . ALA A 1 91 ? 13.834 10.347 -29.570 1.00 73.38 91 ALA A C 1
ATOM 695 O O . ALA A 1 91 ? 13.737 9.896 -30.733 1.00 73.38 91 ALA A O 1
#